Protein AF-A0A707QZ34-F1 (afdb_monomer)

Sequence (84 aa):
KGYDSRILVAQVPGGMLTNLESQLKQQNAADKLDQVLAEIPRVREDLGFIPLVTPTSQIVGTQAVLNVLTGERYKTIAKETAGI

Nearest PDB structures (foldseek):
  2nx9-assembly1_A  TM=9.421E-01  e=1.468E-09  Vibrio cholerae
  5ks8-assembly1_C  TM=9.000E-01  e=6.814E-08  Methylobacillus flagellatus KT
  5ks8-assembly1_D  TM=9.104E-01  e=2.449E-07  Methylobacillus flagellatus KT
  1rqb-assembly1_A  TM=9.317E-01  e=6.976E-07  Propionibacterium freudenreichii subsp. shermanii
  5vyz-assembly1_D  TM=9.021E-01  e=3.598E-03  Lactococcus lactis

InterPro domains:
  IPR003379 Carboxylase, conserved domain [PF02436] (7-83)

Mean predicted aligned error: 5.91 Å

Foldseek 3Di:
DDDDCLCVPQVADPVLLVVLCVVCVVVVNNVCSVQLSVQLVVLCVVVPVDDCDPPVVVQSSVQSSVCSVVVHRPPDHDPVNVVD

Structure (mmCIF, N/CA/C/O backbone):
data_AF-A0A707QZ34-F1
#
_entry.id   AF-A0A707QZ34-F1
#
loop_
_atom_site.group_PDB
_atom_site.id
_atom_site.type_symbol
_atom_site.label_atom_id
_atom_site.label_alt_id
_atom_site.label_comp_id
_atom_site.label_asym_id
_atom_site.label_entity_id
_atom_site.label_seq_id
_atom_site.pdbx_PDB_ins_code
_atom_site.Cartn_x
_atom_site.Cartn_y
_atom_site.Cartn_z
_atom_site.occupancy
_atom_site.B_iso_or_equiv
_atom_site.auth_seq_id
_atom_site.auth_comp_id
_atom_site.auth_asym_id
_atom_site.auth_atom_id
_atom_site.pdbx_PDB_model_num
ATOM 1 N N . LYS A 1 1 ? 11.974 -7.812 21.358 1.00 42.75 1 LYS A N 1
ATOM 2 C CA . LYS A 1 1 ? 12.064 -8.110 19.907 1.00 42.75 1 LYS A CA 1
ATOM 3 C C . LYS A 1 1 ? 11.061 -9.219 19.615 1.00 42.75 1 LYS A C 1
ATOM 5 O O . LYS A 1 1 ? 11.381 -10.373 19.852 1.00 42.75 1 LYS A O 1
ATOM 10 N N . GLY A 1 2 ? 9.825 -8.853 19.276 1.00 47.34 2 GLY A N 1
ATOM 11 C CA . GLY A 1 2 ? 8.767 -9.807 18.940 1.00 47.34 2 GLY A CA 1
ATOM 12 C C . GLY A 1 2 ? 8.764 -10.039 17.436 1.00 47.34 2 GLY A C 1
ATOM 13 O O . GLY A 1 2 ? 8.894 -9.082 16.677 1.00 47.34 2 GLY A O 1
ATOM 14 N N . TYR A 1 3 ? 8.687 -11.296 17.022 1.00 50.69 3 TYR A N 1
ATOM 15 C CA . TYR A 1 3 ? 8.474 -11.673 15.631 1.00 50.69 3 TYR A CA 1
ATOM 16 C C . TYR A 1 3 ? 7.047 -11.249 15.270 1.00 50.69 3 TYR A C 1
ATOM 18 O O . TYR A 1 3 ? 6.095 -11.767 15.847 1.00 50.69 3 TYR A O 1
ATOM 26 N N . ASP A 1 4 ? 6.896 -10.250 14.403 1.00 56.91 4 ASP A N 1
ATOM 27 C CA . ASP A 1 4 ? 5.577 -9.786 13.982 1.00 56.91 4 ASP A CA 1
ATOM 28 C C . ASP A 1 4 ? 5.033 -10.734 12.908 1.00 56.91 4 ASP A C 1
ATOM 30 O O . ASP A 1 4 ? 5.451 -10.703 11.748 1.00 56.91 4 ASP A O 1
ATOM 34 N N . SER A 1 5 ? 4.118 -1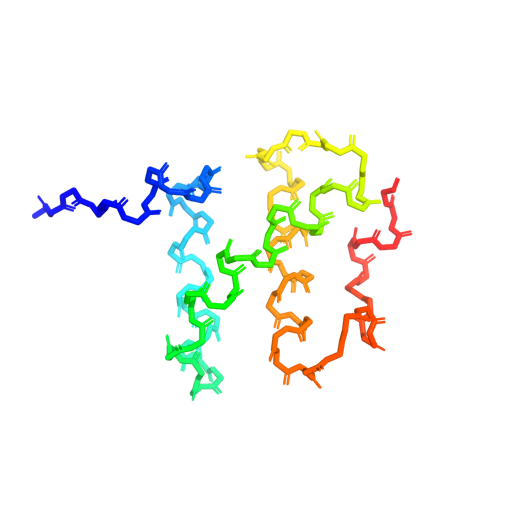1.615 13.310 1.00 54.25 5 SER A N 1
ATOM 35 C CA . SER A 1 5 ? 3.492 -12.621 12.445 1.00 54.25 5 SER A CA 1
ATOM 36 C C . SER A 1 5 ? 2.764 -12.014 11.238 1.00 54.25 5 SER A C 1
ATOM 38 O O . SER A 1 5 ? 2.511 -12.724 10.266 1.00 54.25 5 SER A O 1
ATOM 40 N N . ARG A 1 6 ? 2.473 -10.702 11.247 1.00 58.94 6 ARG A N 1
ATOM 41 C CA . ARG A 1 6 ? 1.871 -9.976 10.114 1.00 58.94 6 ARG A CA 1
ATOM 42 C C . ARG A 1 6 ? 2.809 -9.892 8.904 1.00 58.94 6 ARG A C 1
ATOM 44 O O . ARG A 1 6 ? 2.335 -9.827 7.772 1.00 58.94 6 ARG A O 1
ATOM 51 N N . ILE A 1 7 ? 4.127 -9.990 9.120 1.00 55.09 7 ILE A N 1
ATOM 52 C CA . ILE A 1 7 ? 5.140 -10.023 8.048 1.00 55.09 7 ILE A CA 1
ATOM 53 C C . ILE A 1 7 ? 4.964 -11.269 7.160 1.00 55.09 7 ILE A C 1
ATOM 55 O O . ILE A 1 7 ? 5.153 -11.196 5.947 1.00 55.09 7 ILE A O 1
ATOM 59 N N . LEU A 1 8 ? 4.558 -12.404 7.744 1.00 53.56 8 LEU A N 1
ATOM 60 C CA . LEU A 1 8 ? 4.392 -13.672 7.021 1.00 53.56 8 LEU A CA 1
ATOM 61 C C . LEU A 1 8 ? 3.140 -13.704 6.134 1.00 53.56 8 LEU A C 1
ATOM 63 O O . LEU A 1 8 ? 3.123 -14.433 5.147 1.00 53.56 8 LEU A O 1
ATOM 67 N N . VAL A 1 9 ? 2.107 -12.920 6.457 1.00 57.22 9 VAL A N 1
ATOM 68 C CA . VAL A 1 9 ? 0.803 -12.995 5.774 1.00 57.22 9 VAL A CA 1
ATOM 69 C C . VAL A 1 9 ? 0.784 -12.188 4.474 1.00 57.22 9 VAL A C 1
ATOM 71 O O . VAL A 1 9 ? 0.214 -12.638 3.487 1.00 5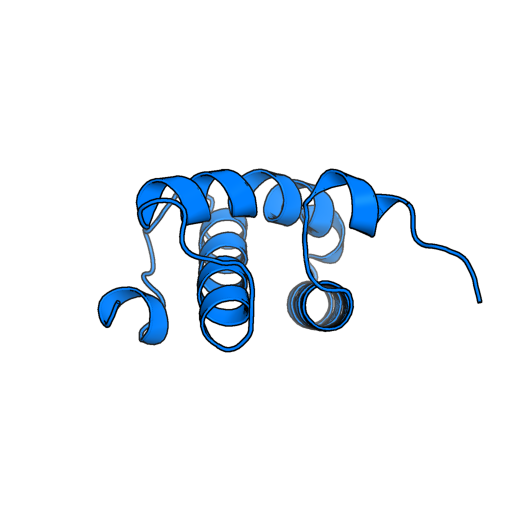7.22 9 VAL A O 1
ATOM 74 N N . ALA A 1 10 ? 1.435 -11.022 4.437 1.00 61.03 10 ALA A N 1
ATOM 75 C CA . ALA A 1 10 ? 1.329 -10.103 3.299 1.00 61.03 10 ALA A CA 1
ATOM 76 C C . ALA A 1 10 ? 2.522 -10.151 2.317 1.00 61.03 10 ALA A C 1
ATOM 78 O O . ALA A 1 10 ? 2.514 -9.440 1.315 1.00 61.03 10 ALA A O 1
ATOM 79 N N . GLN A 1 11 ? 3.555 -10.969 2.582 1.00 70.31 11 GLN A N 1
ATOM 80 C CA . GLN A 1 11 ? 4.828 -10.977 1.828 1.00 70.31 11 GLN A CA 1
ATOM 81 C C . GLN A 1 11 ? 5.486 -9.584 1.723 1.00 70.31 11 GLN A C 1
ATOM 83 O O . GLN A 1 11 ? 6.173 -9.268 0.750 1.00 70.31 11 GLN A O 1
ATOM 88 N N . VAL A 1 12 ? 5.270 -8.733 2.727 1.00 76.81 12 VAL A N 1
ATOM 89 C CA . VAL A 1 12 ? 5.764 -7.354 2.748 1.00 76.81 12 VAL A CA 1
ATOM 90 C C . VAL A 1 12 ? 7.149 -7.320 3.403 1.00 76.81 12 VAL A C 1
ATOM 92 O O . VAL A 1 12 ? 7.301 -7.827 4.517 1.00 76.81 12 VAL A O 1
ATOM 95 N N . PRO A 1 13 ? 8.171 -6.707 2.774 1.00 82.06 13 PRO A N 1
ATOM 96 C CA . PRO A 1 13 ? 9.467 -6.504 3.413 1.00 82.06 13 PRO A CA 1
ATOM 97 C C . PRO A 1 13 ? 9.327 -5.766 4.753 1.00 82.06 13 PRO A C 1
ATOM 99 O O . PRO A 1 13 ? 8.619 -4.766 4.837 1.00 82.06 13 PRO A O 1
ATOM 102 N N . GLY A 1 14 ? 10.047 -6.193 5.795 1.00 82.19 14 GLY A N 1
ATOM 103 C CA . GLY A 1 14 ? 9.910 -5.601 7.137 1.00 82.19 14 GLY A CA 1
ATOM 104 C C . GLY A 1 14 ? 10.110 -4.077 7.173 1.00 82.19 14 GLY A C 1
ATOM 105 O O . GLY A 1 14 ? 9.358 -3.374 7.838 1.00 82.19 14 GLY A O 1
ATOM 106 N N . GLY A 1 15 ? 11.056 -3.542 6.390 1.00 83.25 15 GLY A N 1
ATOM 107 C CA . GLY A 1 15 ? 11.257 -2.090 6.275 1.00 83.25 15 GLY A CA 1
ATOM 108 C C . GLY A 1 15 ? 10.089 -1.350 5.608 1.00 83.25 15 GLY A C 1
ATOM 109 O O . GLY A 1 15 ? 9.796 -0.211 5.965 1.00 83.25 15 GLY A O 1
ATOM 110 N N . MET A 1 16 ? 9.388 -2.004 4.677 1.00 85.69 16 MET A N 1
ATOM 111 C CA . MET A 1 16 ? 8.178 -1.469 4.051 1.00 85.69 16 MET A CA 1
ATOM 112 C C . MET A 1 16 ? 7.015 -1.457 5.048 1.00 85.69 16 MET A C 1
ATOM 114 O O . MET A 1 16 ? 6.319 -0.450 5.125 1.00 85.69 16 MET A O 1
ATOM 118 N N . LEU A 1 17 ? 6.849 -2.507 5.860 1.00 85.81 17 LEU A N 1
ATOM 119 C CA . LEU A 1 17 ? 5.819 -2.556 6.904 1.00 85.81 17 LEU A CA 1
ATOM 120 C C . LEU A 1 17 ? 5.967 -1.397 7.902 1.00 85.81 17 LEU A C 1
ATOM 122 O O . LEU A 1 17 ? 5.014 -0.649 8.108 1.00 85.81 17 LEU A O 1
ATOM 126 N N . THR A 1 18 ? 7.171 -1.184 8.443 1.00 87.19 18 THR A N 1
ATOM 127 C CA . THR A 1 18 ? 7.435 -0.078 9.382 1.00 87.19 18 THR A CA 1
ATOM 128 C C . THR A 1 18 ? 7.141 1.290 8.758 1.00 87.19 18 THR A C 1
ATOM 130 O O . THR A 1 18 ? 6.630 2.191 9.424 1.00 87.19 18 THR A O 1
ATOM 133 N N . ASN A 1 19 ? 7.447 1.460 7.468 1.00 85.94 19 ASN A N 1
ATOM 134 C CA . ASN A 1 19 ? 7.142 2.691 6.742 1.00 85.94 19 ASN A CA 1
ATOM 135 C C . ASN A 1 19 ? 5.626 2.908 6.601 1.00 85.94 19 ASN A C 1
ATOM 137 O O . ASN A 1 19 ? 5.140 4.000 6.884 1.00 85.94 19 ASN A O 1
ATOM 141 N N . LEU A 1 20 ? 4.874 1.870 6.223 1.00 89.00 20 LEU A N 1
ATOM 142 C CA . LEU A 1 20 ? 3.414 1.928 6.095 1.00 89.00 20 LEU A CA 1
ATOM 143 C C . LEU A 1 20 ? 2.737 2.242 7.435 1.00 89.00 20 LEU A C 1
ATOM 145 O O . LEU A 1 20 ? 1.878 3.120 7.495 1.00 89.00 20 LEU A O 1
ATOM 149 N N . GLU A 1 21 ? 3.164 1.591 8.521 1.00 89.62 21 GLU A N 1
ATOM 150 C CA . GLU A 1 21 ? 2.673 1.883 9.874 1.00 89.62 21 GLU A CA 1
ATOM 151 C C . GLU A 1 21 ? 2.921 3.350 10.259 1.00 89.62 21 GLU A C 1
ATOM 153 O O . GLU A 1 21 ? 2.027 4.017 10.784 1.00 89.62 21 GLU A O 1
ATOM 158 N N . SER A 1 22 ? 4.111 3.881 9.955 1.00 90.12 22 SER A N 1
ATOM 159 C CA . SER A 1 22 ? 4.446 5.289 10.197 1.00 90.12 22 SER A CA 1
ATOM 160 C C . SER A 1 22 ? 3.556 6.241 9.387 1.00 90.12 22 SER A C 1
ATOM 162 O O . SER A 1 22 ? 3.016 7.195 9.950 1.00 90.12 22 SER A O 1
ATOM 164 N N . GLN A 1 23 ? 3.338 5.965 8.096 1.00 87.19 23 GLN A N 1
ATOM 165 C CA . GLN A 1 23 ? 2.480 6.778 7.224 1.00 87.19 23 GLN A CA 1
ATOM 166 C C . GLN A 1 23 ? 1.024 6.798 7.700 1.00 87.19 23 GLN A C 1
ATOM 168 O O . GLN A 1 23 ? 0.418 7.865 7.797 1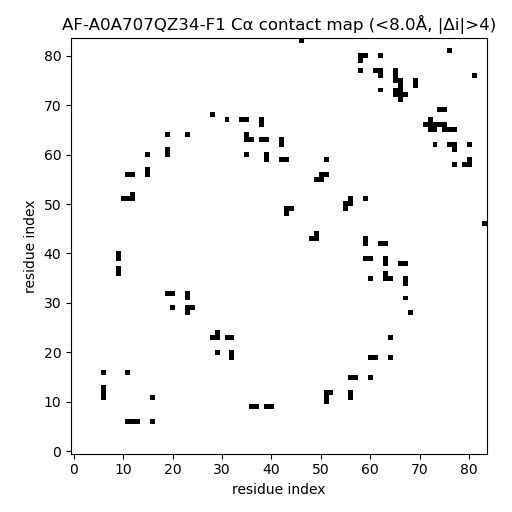.00 87.19 23 GLN A O 1
ATOM 173 N N . LEU A 1 24 ? 0.468 5.633 8.038 1.00 90.94 24 LEU A N 1
ATOM 174 C CA . LEU A 1 24 ? -0.900 5.524 8.539 1.00 90.94 24 LEU A CA 1
ATOM 175 C C . LEU A 1 24 ? -1.058 6.217 9.892 1.00 90.94 24 LEU A C 1
ATOM 177 O O . LEU A 1 24 ? -2.042 6.921 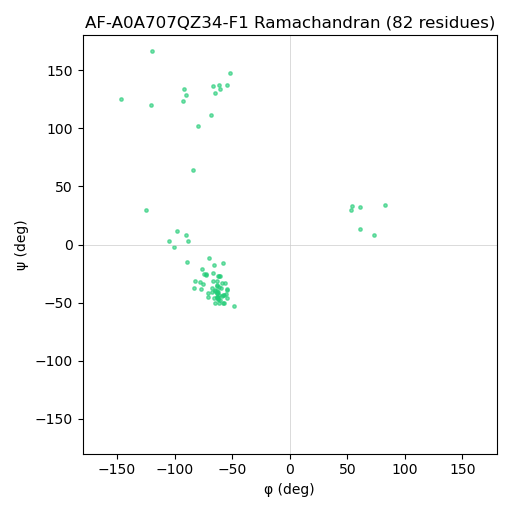10.114 1.00 90.94 24 LEU A O 1
ATOM 181 N N . LYS A 1 25 ? -0.070 6.090 10.782 1.00 91.75 25 LYS A N 1
ATOM 182 C CA . LYS A 1 25 ? -0.080 6.776 12.077 1.00 91.75 25 LYS A CA 1
ATOM 183 C C . LYS A 1 25 ? -0.054 8.298 11.924 1.00 91.75 25 LYS A C 1
ATOM 185 O O . LYS A 1 25 ? -0.803 8.977 12.618 1.00 91.75 25 LYS A O 1
ATOM 190 N N . GLN A 1 26 ? 0.755 8.831 11.006 1.00 91.38 26 GLN A N 1
ATOM 191 C CA . GLN A 1 26 ? 0.795 10.271 10.708 1.00 91.38 26 GLN A CA 1
ATOM 192 C C . GLN A 1 26 ? -0.541 10.802 10.167 1.00 91.38 26 GLN A C 1
ATOM 194 O O . GLN A 1 26 ? -0.861 11.970 10.368 1.00 91.38 26 GLN A O 1
ATOM 199 N N . GLN A 1 27 ? -1.333 9.942 9.524 1.00 88.25 27 GLN A N 1
ATOM 200 C CA . GLN A 1 27 ? -2.649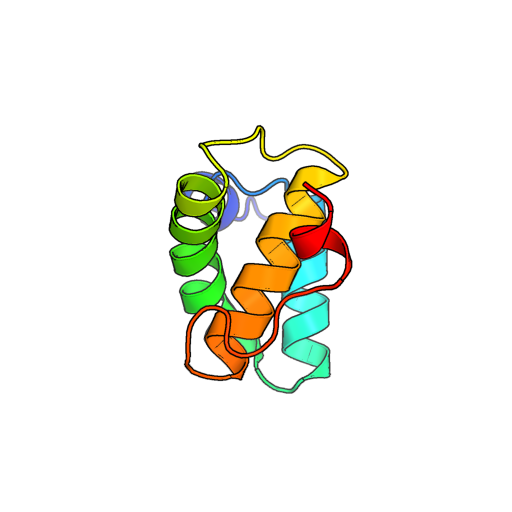 10.277 8.976 1.00 88.25 27 GLN A CA 1
ATOM 201 C C . GLN A 1 27 ? -3.818 9.882 9.895 1.00 88.25 27 GLN A C 1
ATOM 203 O O . GLN A 1 27 ? -4.967 9.924 9.466 1.00 88.25 27 GLN A O 1
ATOM 208 N N . ASN A 1 28 ? -3.548 9.515 11.157 1.00 92.00 28 ASN A N 1
ATOM 209 C CA . ASN A 1 28 ? -4.551 9.035 12.119 1.00 92.00 28 ASN A CA 1
ATOM 210 C C . ASN A 1 28 ? -5.395 7.850 11.598 1.00 92.00 28 ASN A C 1
ATOM 212 O O . ASN A 1 28 ? -6.569 7.730 11.932 1.00 92.00 28 ASN A O 1
ATOM 216 N N . ALA A 1 29 ? -4.791 6.980 10.786 1.00 93.56 29 ALA A N 1
ATOM 217 C CA . ALA A 1 29 ? -5.429 5.842 10.122 1.00 93.56 29 ALA A CA 1
ATOM 218 C C . ALA A 1 29 ? -4.716 4.512 10.434 1.00 93.56 29 ALA A C 1
ATOM 220 O O . ALA A 1 29 ? -4.662 3.6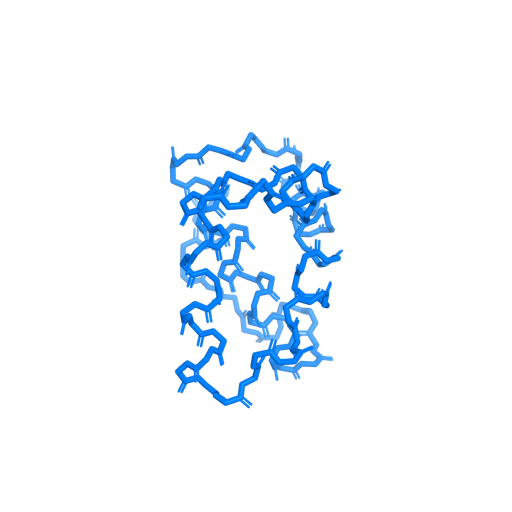07 9.602 1.00 93.56 29 ALA A O 1
ATOM 221 N N . ALA A 1 30 ? -4.095 4.402 11.614 1.00 90.81 30 ALA A N 1
ATOM 222 C CA . ALA A 1 30 ? -3.326 3.219 12.017 1.00 90.81 30 ALA A CA 1
ATOM 223 C C . ALA A 1 30 ? -4.175 1.932 12.070 1.00 90.81 30 ALA A C 1
ATOM 225 O O . ALA A 1 30 ? -3.656 0.840 11.854 1.00 90.81 30 ALA A O 1
ATOM 226 N N . ASP A 1 31 ? -5.480 2.068 12.302 1.00 92.62 31 ASP A N 1
ATOM 227 C CA . ASP A 1 31 ? -6.491 1.008 12.254 1.00 92.62 31 ASP A CA 1
ATOM 228 C C . ASP A 1 31 ? -6.697 0.420 10.846 1.00 92.62 31 ASP A C 1
ATOM 230 O O . ASP A 1 31 ? -7.206 -0.690 10.703 1.00 92.62 31 ASP A O 1
ATOM 234 N N . LYS A 1 32 ? -6.262 1.124 9.794 1.00 92.50 32 LYS A N 1
ATOM 235 C CA . LYS A 1 32 ? -6.397 0.677 8.403 1.00 92.50 32 LYS A CA 1
ATOM 236 C C . LYS A 1 32 ? -5.240 -0.188 7.906 1.00 92.50 32 LYS A C 1
ATOM 238 O O . LYS A 1 32 ? -5.248 -0.580 6.739 1.00 92.50 32 LYS A O 1
ATOM 243 N N . LEU A 1 33 ? -4.257 -0.510 8.752 1.00 91.19 33 LEU A N 1
ATOM 244 C CA . LEU A 1 33 ? -3.094 -1.307 8.349 1.00 91.19 33 LEU A CA 1
ATOM 245 C C . LEU A 1 33 ? -3.503 -2.637 7.707 1.00 91.19 33 LEU A C 1
ATOM 247 O O . LEU A 1 33 ? -3.005 -2.968 6.637 1.00 91.19 33 LEU A O 1
ATOM 251 N N . ASP A 1 34 ? -4.452 -3.355 8.304 1.00 90.69 34 ASP A N 1
ATOM 252 C CA . ASP A 1 34 ? -4.900 -4.649 7.780 1.00 90.69 34 ASP A CA 1
ATOM 253 C C . ASP A 1 34 ? -5.553 -4.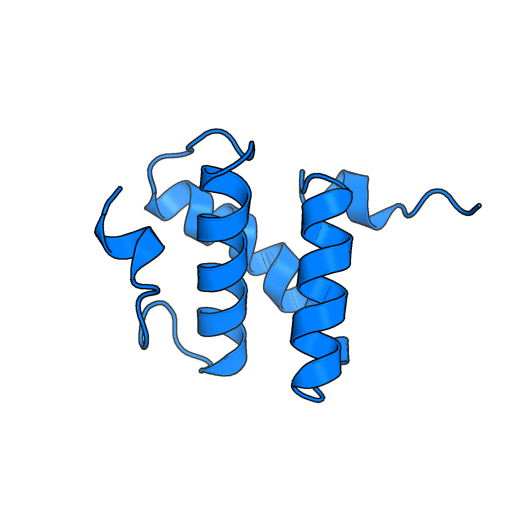515 6.394 1.00 90.69 34 ASP A C 1
ATOM 255 O O . ASP A 1 34 ? -5.345 -5.358 5.520 1.00 90.69 34 ASP A O 1
ATOM 259 N N . GLN A 1 35 ? -6.276 -3.416 6.149 1.00 92.44 35 GLN A N 1
ATOM 260 C CA . GLN A 1 35 ? -6.853 -3.116 4.834 1.00 92.44 35 GLN A CA 1
ATOM 261 C C . GLN A 1 35 ? -5.761 -2.823 3.802 1.00 92.44 35 GLN A C 1
ATOM 263 O O . GLN A 1 35 ? -5.836 -3.309 2.676 1.00 92.44 35 GLN A O 1
ATOM 268 N N . VAL A 1 36 ? -4.722 -2.076 4.189 1.00 92.56 36 VAL A N 1
ATOM 269 C CA . VAL A 1 36 ? -3.565 -1.808 3.321 1.00 92.56 36 VAL A CA 1
ATOM 270 C C . VAL A 1 36 ? -2.835 -3.104 2.984 1.00 92.56 36 VAL A C 1
ATOM 272 O O . VAL A 1 36 ? -2.538 -3.347 1.817 1.00 92.56 36 VAL A O 1
ATOM 275 N N . LEU A 1 37 ? -2.593 -3.970 3.970 1.00 91.19 37 LEU A N 1
ATOM 276 C CA . LEU A 1 37 ? -1.950 -5.266 3.751 1.00 91.19 37 LEU A CA 1
ATOM 277 C C . LEU A 1 37 ? -2.761 -6.168 2.809 1.00 91.19 37 LEU A C 1
ATOM 279 O O . LEU A 1 37 ? -2.169 -6.866 1.987 1.00 91.19 37 LEU A O 1
ATOM 283 N N . ALA A 1 38 ? -4.093 -6.120 2.882 1.00 91.81 38 ALA A N 1
ATOM 284 C CA . ALA A 1 38 ? -4.977 -6.838 1.964 1.00 91.81 38 ALA A CA 1
ATOM 285 C C . ALA A 1 38 ? -5.019 -6.229 0.547 1.00 91.81 38 ALA A C 1
ATOM 287 O O . ALA A 1 38 ? -5.281 -6.941 -0.422 1.00 91.81 38 ALA A O 1
ATOM 288 N N . GLU A 1 39 ? -4.755 -4.928 0.412 1.00 93.56 39 GLU A N 1
ATOM 289 C CA . GLU A 1 39 ? -4.763 -4.213 -0.868 1.00 93.56 39 GLU A CA 1
ATOM 290 C C . GLU A 1 39 ? -3.445 -4.375 -1.648 1.00 93.56 39 GLU A C 1
ATOM 292 O O . GLU A 1 39 ? -3.462 -4.445 -2.876 1.00 93.56 39 GLU A O 1
ATOM 297 N N . ILE A 1 40 ? -2.308 -4.521 -0.957 1.00 92.06 40 ILE A N 1
ATOM 298 C CA . ILE A 1 40 ? -0.982 -4.754 -1.562 1.00 92.06 40 ILE A CA 1
ATOM 299 C C . ILE A 1 40 ? -0.968 -5.874 -2.618 1.00 92.06 40 ILE A C 1
ATOM 301 O O . ILE A 1 40 ? -0.495 -5.609 -3.726 1.00 92.06 40 ILE A O 1
ATOM 305 N N . PRO A 1 41 ? -1.449 -7.109 -2.352 1.00 91.81 41 PRO A N 1
ATOM 306 C CA . PRO A 1 41 ? -1.418 -8.171 -3.356 1.00 91.81 41 PRO A CA 1
ATOM 307 C C . PRO A 1 41 ? -2.268 -7.843 -4.590 1.00 91.81 41 PRO A C 1
ATOM 309 O O . PRO A 1 41 ? -1.875 -8.219 -5.689 1.00 91.81 41 PRO A O 1
ATOM 312 N N . ARG A 1 42 ? -3.365 -7.090 -4.434 1.00 93.88 42 ARG A N 1
ATOM 313 C CA . ARG A 1 42 ? -4.222 -6.661 -5.552 1.00 93.88 42 ARG A CA 1
ATOM 314 C C . ARG A 1 42 ? -3.535 -5.610 -6.415 1.00 93.88 42 ARG A C 1
ATOM 316 O O . ARG A 1 42 ? -3.522 -5.720 -7.631 1.00 93.88 42 ARG A O 1
ATOM 323 N N . VAL A 1 43 ? -2.903 -4.616 -5.788 1.00 93.00 43 VAL A N 1
ATOM 324 C CA . VAL A 1 43 ? -2.110 -3.610 -6.514 1.00 93.00 43 VAL A CA 1
ATOM 325 C C . VAL A 1 43 ? -0.927 -4.264 -7.226 1.00 93.00 43 VAL A C 1
ATOM 327 O O . VAL A 1 43 ? -0.608 -3.913 -8.357 1.00 93.00 43 VAL A O 1
ATOM 330 N N . ARG A 1 44 ? -0.276 -5.238 -6.583 1.00 92.94 44 ARG A N 1
ATOM 331 C CA . ARG A 1 44 ? 0.812 -6.010 -7.189 1.00 92.94 44 ARG A CA 1
ATOM 332 C C . ARG A 1 44 ? 0.338 -6.811 -8.405 1.00 92.94 44 ARG A C 1
ATOM 334 O O . ARG A 1 44 ? 1.075 -6.886 -9.384 1.00 92.94 44 ARG A O 1
ATOM 341 N N . GLU A 1 45 ? -0.840 -7.420 -8.332 1.00 93.06 45 GLU A N 1
ATOM 342 C CA . GLU A 1 45 ? -1.470 -8.126 -9.452 1.00 93.06 45 GLU A CA 1
ATOM 343 C C . GLU A 1 45 ? -1.773 -7.173 -10.613 1.00 93.06 45 GLU A C 1
ATOM 345 O O . GLU A 1 45 ? -1.365 -7.453 -11.738 1.00 93.06 45 GLU A O 1
ATOM 350 N N . ASP A 1 46 ? -2.362 -6.008 -10.330 1.00 92.62 46 ASP A N 1
ATOM 351 C CA . ASP A 1 46 ? -2.669 -4.989 -11.345 1.00 92.62 46 ASP A CA 1
ATOM 352 C C . ASP A 1 46 ? -1.409 -4.452 -12.050 1.00 92.62 46 ASP A C 1
ATOM 354 O O . ASP A 1 46 ? -1.465 -4.051 -13.211 1.00 92.62 46 ASP A O 1
ATOM 358 N N . LEU A 1 47 ? -0.256 -4.487 -11.374 1.00 89.44 47 LEU A N 1
ATOM 359 C CA . LEU A 1 47 ? 1.050 -4.131 -11.937 1.00 89.44 47 LEU A CA 1
ATOM 360 C C . LEU A 1 47 ? 1.791 -5.323 -12.575 1.00 89.44 47 LEU A C 1
ATOM 362 O O . LEU A 1 47 ? 2.960 -5.198 -12.928 1.00 89.44 47 LEU A O 1
ATOM 366 N N . GLY A 1 48 ? 1.158 -6.490 -12.721 1.00 92.75 48 GLY A N 1
ATOM 367 C CA . GLY A 1 48 ? 1.748 -7.648 -13.402 1.00 92.75 48 GLY A CA 1
ATOM 368 C C . GLY A 1 48 ? 2.679 -8.497 -12.530 1.00 92.75 48 GLY A C 1
ATOM 369 O O . GLY A 1 48 ? 3.666 -9.045 -13.018 1.00 92.75 48 GLY A O 1
ATOM 370 N N . PHE A 1 49 ? 2.382 -8.620 -11.235 1.00 89.62 49 PHE A N 1
ATOM 371 C CA . PHE A 1 49 ? 3.127 -9.446 -10.274 1.00 89.62 49 PHE A CA 1
ATOM 372 C C . PHE A 1 49 ? 4.598 -9.056 -10.075 1.00 89.62 49 PHE A C 1
ATOM 374 O O . PHE A 1 49 ? 5.431 -9.910 -9.745 1.00 89.62 49 PHE A O 1
ATOM 381 N N . ILE A 1 50 ? 4.919 -7.763 -10.184 1.00 88.31 50 ILE A N 1
ATOM 382 C CA . ILE A 1 50 ? 6.285 -7.266 -9.974 1.00 88.31 50 ILE A CA 1
ATOM 383 C C . ILE A 1 50 ? 6.881 -7.735 -8.631 1.00 88.31 50 ILE A C 1
ATOM 385 O O . ILE A 1 50 ? 6.153 -7.910 -7.641 1.00 88.31 50 ILE A O 1
ATOM 389 N N . PRO A 1 51 ? 8.207 -7.954 -8.558 1.00 88.50 51 PRO A N 1
ATOM 390 C CA . PRO A 1 51 ? 8.869 -8.309 -7.307 1.00 88.50 51 PRO A CA 1
ATOM 391 C C . PRO A 1 51 ? 8.683 -7.210 -6.251 1.00 88.50 51 PRO A C 1
ATOM 393 O O . PRO A 1 51 ?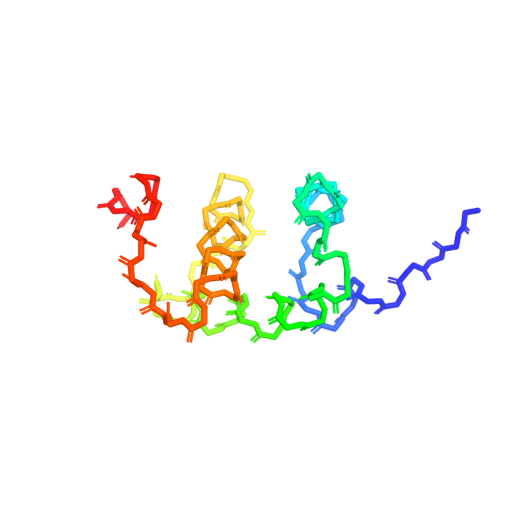 8.892 -6.032 -6.537 1.00 88.50 51 PRO A O 1
ATOM 396 N N . LEU A 1 52 ? 8.337 -7.580 -5.013 1.00 85.81 52 LEU A N 1
ATOM 397 C CA . LEU A 1 52 ? 8.219 -6.643 -3.884 1.00 85.81 52 LEU A CA 1
ATOM 398 C C . LEU A 1 52 ? 9.584 -6.383 -3.234 1.00 85.81 52 LEU A C 1
ATOM 400 O O . LEU A 1 52 ? 9.820 -6.701 -2.070 1.00 85.81 52 LEU A O 1
ATOM 404 N N . VAL A 1 53 ? 10.490 -5.787 -3.999 1.00 87.12 53 VAL A N 1
ATOM 405 C CA . VAL A 1 53 ? 11.806 -5.315 -3.541 1.00 87.12 53 VAL A CA 1
ATOM 406 C C . VAL A 1 53 ? 11.910 -3.808 -3.756 1.00 87.12 53 VAL A C 1
ATOM 408 O O . VAL A 1 53 ? 11.075 -3.218 -4.425 1.00 87.12 53 VAL A O 1
ATOM 411 N N . THR A 1 54 ? 12.893 -3.133 -3.174 1.00 83.31 54 THR A N 1
ATOM 412 C CA . THR A 1 54 ? 13.078 -1.695 -3.439 1.00 83.31 54 THR A CA 1
ATOM 413 C C . THR A 1 54 ? 13.498 -1.480 -4.905 1.00 83.31 54 THR A C 1
ATOM 415 O O . THR A 1 54 ? 14.374 -2.216 -5.365 1.00 83.31 54 THR A O 1
ATOM 418 N N . PRO A 1 55 ? 12.943 -0.494 -5.646 1.00 86.50 55 PRO A N 1
ATOM 419 C CA . PRO A 1 55 ? 11.964 0.523 -5.226 1.00 86.50 55 PRO A CA 1
ATOM 420 C C . PRO A 1 55 ? 10.488 0.113 -5.389 1.00 86.50 55 PRO A C 1
ATOM 422 O O . PRO A 1 55 ? 9.612 0.753 -4.812 1.00 86.50 55 PRO A O 1
ATOM 425 N N . THR A 1 56 ? 10.191 -0.948 -6.141 1.00 87.94 56 THR A N 1
ATOM 426 C CA . THR A 1 56 ? 8.825 -1.365 -6.509 1.00 87.94 56 THR A CA 1
ATOM 427 C C . THR A 1 56 ? 7.925 -1.664 -5.309 1.00 87.94 56 THR A C 1
ATOM 429 O O . THR A 1 56 ? 6.734 -1.364 -5.338 1.00 87.94 56 THR A O 1
ATOM 432 N N . SER A 1 57 ? 8.486 -2.179 -4.216 1.00 87.94 57 SER A N 1
ATOM 433 C CA . SER A 1 57 ? 7.785 -2.411 -2.951 1.00 87.94 57 SER A CA 1
ATOM 434 C C . SER A 1 57 ? 7.161 -1.129 -2.391 1.00 87.94 57 SER A C 1
ATOM 436 O O . SER A 1 57 ? 5.999 -1.128 -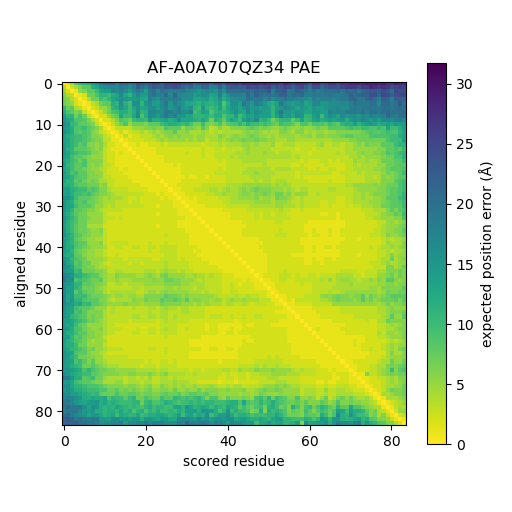1.990 1.00 87.94 57 SER A O 1
ATOM 438 N N . GLN A 1 58 ? 7.890 -0.011 -2.425 1.00 87.00 58 GLN A N 1
ATOM 439 C CA . GLN A 1 58 ? 7.389 1.277 -1.944 1.00 87.00 58 GLN A CA 1
ATOM 440 C C . GLN A 1 58 ? 6.259 1.797 -2.825 1.00 87.00 58 GLN A C 1
ATOM 442 O O . GLN A 1 58 ? 5.289 2.340 -2.310 1.00 87.00 58 GLN A O 1
ATOM 447 N N . ILE A 1 59 ? 6.359 1.584 -4.134 1.00 90.25 59 ILE A N 1
ATOM 448 C CA . ILE A 1 59 ? 5.365 2.033 -5.109 1.00 90.25 59 ILE A CA 1
ATOM 449 C C . ILE A 1 59 ? 4.039 1.302 -4.867 1.00 90.25 59 ILE A C 1
ATOM 451 O O . ILE A 1 59 ? 3.010 1.949 -4.667 1.00 90.25 59 ILE A O 1
ATOM 455 N N . VAL A 1 60 ? 4.080 -0.031 -4.768 1.00 92.62 60 VAL A N 1
ATOM 456 C CA . VAL A 1 60 ? 2.902 -0.851 -4.434 1.00 92.62 60 VAL A CA 1
ATOM 457 C C . VAL A 1 60 ? 2.315 -0.444 -3.078 1.00 92.62 60 VAL A C 1
ATOM 459 O O . VAL A 1 60 ? 1.103 -0.288 -2.952 1.00 92.62 60 VAL A O 1
ATOM 462 N N . GLY A 1 61 ? 3.164 -0.234 -2.067 1.00 91.31 61 GLY A N 1
ATOM 463 C CA . GLY A 1 61 ? 2.736 0.173 -0.727 1.00 91.31 61 GLY A CA 1
ATOM 464 C C . GLY A 1 61 ? 2.023 1.513 -0.693 1.00 91.31 61 GLY A C 1
ATOM 465 O O . GLY A 1 61 ? 0.932 1.616 -0.138 1.00 91.31 61 GLY A O 1
ATOM 466 N N . THR A 1 62 ? 2.625 2.531 -1.300 1.00 91.38 62 THR A N 1
ATOM 467 C CA . THR A 1 62 ? 2.056 3.879 -1.360 1.00 91.38 62 THR A CA 1
ATOM 468 C C . THR A 1 62 ? 0.725 3.867 -2.105 1.00 91.38 62 THR A C 1
ATOM 470 O O . THR A 1 62 ? -0.244 4.450 -1.621 1.00 91.38 62 THR A O 1
ATOM 473 N N . GLN A 1 63 ? 0.631 3.160 -3.235 1.00 94.06 63 GLN A N 1
ATOM 474 C CA . GLN A 1 63 ? -0.628 3.063 -3.972 1.00 94.06 63 GLN A CA 1
ATOM 475 C C . GLN A 1 63 ? -1.710 2.317 -3.173 1.00 94.06 63 GLN A C 1
ATOM 477 O O . GLN A 1 63 ? -2.862 2.750 -3.163 1.00 94.06 63 GLN A O 1
ATOM 482 N N . ALA A 1 64 ? -1.354 1.252 -2.447 1.00 93.31 64 ALA A N 1
ATOM 483 C CA . ALA A 1 64 ? -2.285 0.544 -1.567 1.00 93.31 64 ALA A CA 1
ATOM 484 C C . ALA A 1 64 ? -2.799 1.439 -0.424 1.00 93.31 64 ALA A C 1
ATOM 486 O O . ALA A 1 64 ? -3.997 1.454 -0.139 1.00 93.31 64 ALA A O 1
ATOM 487 N N . VAL A 1 65 ? -1.918 2.239 0.190 1.00 92.50 65 VAL A N 1
ATOM 488 C CA . VAL A 1 65 ? -2.304 3.240 1.199 1.00 92.50 65 VAL A CA 1
ATOM 489 C C . VAL A 1 65 ? -3.267 4.261 0.606 1.00 92.50 65 VAL A C 1
ATOM 491 O O . VAL A 1 65 ? -4.310 4.521 1.204 1.00 92.50 65 VAL A O 1
ATOM 494 N N . LEU A 1 66 ? -2.962 4.805 -0.576 1.00 92.50 66 LEU A N 1
ATOM 495 C CA . LEU A 1 66 ? -3.843 5.756 -1.252 1.00 92.50 66 LEU A CA 1
ATOM 496 C C . LEU A 1 66 ? -5.229 5.152 -1.484 1.00 92.50 66 LEU A C 1
ATOM 498 O O . LEU A 1 66 ? -6.202 5.757 -1.052 1.00 92.50 66 LEU A O 1
ATOM 502 N N . ASN A 1 67 ? -5.314 3.948 -2.058 1.00 95.12 67 ASN A N 1
ATOM 503 C CA . ASN A 1 67 ? -6.582 3.260 -2.328 1.00 95.12 67 ASN A CA 1
ATOM 504 C C . ASN A 1 67 ? -7.447 3.099 -1.062 1.00 95.12 67 ASN A C 1
ATOM 506 O O . ASN A 1 67 ? -8.658 3.320 -1.090 1.00 95.12 67 ASN A O 1
ATOM 510 N N . VAL A 1 68 ? -6.829 2.734 0.064 1.00 94.25 68 VAL A N 1
ATOM 511 C CA . VAL A 1 68 ? -7.519 2.507 1.346 1.00 94.25 68 VAL A CA 1
ATOM 512 C C . VAL A 1 68 ? -7.936 3.815 2.029 1.00 94.25 68 VAL A C 1
ATOM 514 O O . VAL A 1 68 ? -8.972 3.887 2.702 1.00 94.25 68 VAL A O 1
ATOM 517 N N . LEU A 1 69 ? -7.146 4.876 1.874 1.00 91.38 69 LEU A N 1
ATOM 518 C CA . LEU A 1 69 ? -7.471 6.185 2.432 1.00 91.38 69 LEU A CA 1
ATOM 519 C C . LEU A 1 69 ? -8.539 6.914 1.615 1.00 91.38 69 LEU A C 1
ATOM 521 O O . LEU A 1 69 ? -9.414 7.542 2.211 1.00 91.38 69 LEU A O 1
ATOM 525 N N . THR A 1 70 ? -8.508 6.799 0.285 1.00 91.75 70 THR A N 1
ATOM 526 C CA . THR A 1 70 ? -9.518 7.382 -0.611 1.00 91.75 70 THR A CA 1
ATOM 527 C C . THR A 1 70 ? -10.826 6.596 -0.624 1.00 91.75 70 THR A C 1
ATOM 529 O O . THR A 1 70 ? -11.852 7.159 -1.005 1.00 91.75 70 THR A O 1
ATOM 532 N N . GLY A 1 71 ? -10.796 5.317 -0.228 1.00 92.00 71 GLY A N 1
ATOM 533 C CA . GLY A 1 71 ? -11.938 4.401 -0.294 1.00 92.00 71 GLY A CA 1
ATOM 534 C C . GLY A 1 71 ? -12.273 3.934 -1.716 1.00 92.00 71 GLY A C 1
ATOM 535 O O . GLY A 1 71 ? -13.300 3.296 -1.923 1.00 92.00 71 GLY A O 1
ATOM 536 N N . GLU A 1 72 ? -11.423 4.255 -2.693 1.00 92.81 72 GLU A N 1
ATOM 537 C CA . GLU A 1 72 ? -11.625 3.966 -4.112 1.00 92.81 72 GLU A CA 1
ATOM 538 C C . GLU A 1 72 ? -10.271 3.689 -4.772 1.00 92.81 72 GLU A C 1
ATOM 540 O O . GLU A 1 72 ? -9.344 4.506 -4.686 1.00 92.81 72 GLU A O 1
ATOM 545 N N . ARG A 1 73 ? -10.152 2.530 -5.433 1.00 93.62 73 ARG A N 1
ATOM 546 C CA . ARG A 1 73 ? -8.897 2.088 -6.053 1.00 93.62 73 ARG A CA 1
ATOM 547 C C . ARG A 1 73 ? -8.509 3.032 -7.191 1.00 93.62 73 ARG A C 1
ATOM 549 O O . ARG A 1 73 ? -9.328 3.319 -8.055 1.00 93.62 73 ARG A O 1
ATOM 556 N N . TYR A 1 74 ? -7.259 3.494 -7.191 1.00 91.69 74 TYR A N 1
ATOM 557 C CA . TYR A 1 74 ? -6.662 4.335 -8.238 1.00 91.69 74 TYR A CA 1
ATOM 558 C C . TYR A 1 74 ? -7.329 5.698 -8.468 1.00 91.69 74 TYR A C 1
ATOM 560 O O . TYR A 1 74 ? -6.988 6.384 -9.430 1.00 91.69 74 TYR A O 1
ATOM 568 N N . LYS A 1 75 ? -8.200 6.152 -7.554 1.00 89.38 75 LYS A N 1
ATOM 569 C CA . LYS A 1 75 ? -8.740 7.523 -7.570 1.00 89.38 75 LYS A CA 1
ATOM 570 C C . LYS A 1 75 ? -7.629 8.575 -7.596 1.00 89.38 75 LYS A C 1
ATOM 572 O O . LYS A 1 75 ? -7.728 9.583 -8.290 1.00 89.38 75 LYS A O 1
ATOM 577 N N . THR A 1 76 ? -6.568 8.307 -6.842 1.00 86.75 76 THR A N 1
ATOM 578 C CA . THR A 1 76 ? -5.309 9.045 -6.894 1.00 86.75 76 THR A CA 1
ATOM 579 C C . THR A 1 76 ? -4.214 8.056 -7.250 1.00 86.75 76 THR A C 1
ATOM 581 O O . THR A 1 76 ? -3.990 7.091 -6.518 1.00 86.75 76 THR A O 1
ATOM 584 N N . ILE A 1 77 ? -3.532 8.297 -8.365 1.00 85.12 77 ILE A N 1
ATOM 585 C CA . ILE A 1 77 ? -2.391 7.489 -8.796 1.00 85.12 77 ILE A CA 1
ATOM 586 C C . ILE A 1 77 ? -1.125 8.146 -8.248 1.00 85.12 77 ILE A C 1
ATOM 588 O O . ILE A 1 77 ? -0.882 9.332 -8.493 1.00 85.12 77 ILE A O 1
ATOM 592 N N . ALA A 1 78 ? -0.325 7.397 -7.488 1.00 77.81 78 ALA A N 1
ATOM 593 C CA . ALA A 1 78 ? 0.976 7.882 -7.047 1.00 77.81 78 ALA A CA 1
ATOM 594 C C . ALA A 1 78 ? 1.854 8.158 -8.276 1.00 77.81 78 ALA A C 1
ATOM 596 O O . ALA A 1 78 ? 1.882 7.366 -9.221 1.00 77.81 78 ALA A O 1
ATOM 597 N N . LYS A 1 79 ? 2.588 9.277 -8.273 1.00 76.56 79 LYS A N 1
ATOM 598 C CA . LYS A 1 79 ? 3.439 9.667 -9.412 1.00 76.56 79 LYS A CA 1
ATOM 599 C C . LYS A 1 79 ? 4.449 8.575 -9.763 1.00 76.56 79 LYS A C 1
ATOM 601 O O . LYS A 1 79 ? 4.752 8.388 -10.935 1.00 76.56 79 LYS A O 1
ATOM 606 N N . GLU A 1 80 ? 4.921 7.835 -8.764 1.00 66.50 80 GLU A N 1
ATOM 607 C CA . GLU A 1 80 ? 5.832 6.710 -8.947 1.00 66.50 80 GLU A CA 1
ATOM 608 C C . GLU A 1 80 ? 5.158 5.470 -9.556 1.00 66.50 80 GLU A C 1
ATOM 610 O O . GLU A 1 80 ? 5.840 4.674 -10.186 1.00 66.50 80 GLU A O 1
ATOM 615 N N . THR A 1 81 ? 3.839 5.294 -9.396 1.00 64.81 81 THR A N 1
ATOM 616 C CA . THR A 1 81 ? 3.093 4.160 -9.985 1.00 64.81 81 THR A CA 1
ATOM 617 C C . THR A 1 81 ? 2.812 4.374 -11.467 1.00 64.81 81 THR A C 1
ATOM 619 O O . THR A 1 81 ? 2.818 3.419 -12.227 1.00 64.81 81 THR A O 1
ATOM 622 N N . ALA A 1 82 ? 2.617 5.622 -11.901 1.00 63.97 82 ALA A N 1
ATOM 623 C CA . ALA A 1 82 ? 2.336 5.946 -13.301 1.00 63.97 82 ALA A CA 1
ATOM 624 C C . ALA A 1 82 ? 3.537 5.743 -14.253 1.00 63.97 82 ALA A C 1
ATOM 626 O O . ALA A 1 82 ? 3.370 5.845 -15.466 1.00 63.97 82 ALA A O 1
ATOM 627 N N . GLY A 1 83 ? 4.742 5.532 -13.713 1.00 59.59 83 GLY A N 1
ATOM 628 C CA . GLY A 1 83 ? 5.986 5.404 -14.480 1.00 59.59 83 GLY A CA 1
ATOM 629 C C . GLY A 1 83 ? 6.530 3.980 -14.620 1.00 59.59 83 GLY A C 1
ATOM 630 O O . GLY A 1 83 ? 7.626 3.833 -15.160 1.00 59.59 83 GLY A O 1
ATOM 631 N N . ILE A 1 84 ? 5.819 2.969 -14.111 1.00 59.31 84 ILE A N 1
ATOM 632 C CA . ILE A 1 84 ? 6.156 1.539 -14.253 1.00 59.31 84 ILE A CA 1
ATOM 633 C C . ILE A 1 84 ? 5.206 0.917 -15.268 1.00 59.31 84 ILE A C 1
ATOM 635 O O . ILE A 1 84 ? 5.696 0.118 -16.094 1.00 59.31 84 ILE A O 1
#

Radius of gyration: 12.04 Å; Cα contacts (8 Å, |Δi|>4): 80; chains: 1; bounding box: 25×24×34 Å

Organism: Salmonella typhimurium (NCBI:txid90371)

Solvent-accessible surface area (backbone atoms only — not comparable to full-atom values): 4971 Å² total; per-residue (Å²): 140,79,85,64,70,67,46,73,76,56,70,47,48,70,72,56,50,57,49,51,53,52,54,27,48,77,68,77,39,57,88,44,51,67,57,27,49,64,33,30,63,55,48,29,49,78,65,71,61,60,69,68,43,90,68,51,33,57,40,35,46,52,38,18,45,42,19,61,74,70,73,38,79,66,77,61,73,45,77,72,55,80,75,114

Secondary structure (DSSP, 8-state):
----THHHHHT--HHHHHHHHHHHHHTT-GGGHHHHHHHHHHHHHHTTS--SSTTHHHHHHHHHHHHHHHTSTTSS--TTTTT-

pLDDT: mean 83.5, std 13.41, range [42.75, 95.12]